Protein AF-A0A9D6GDD9-F1 (afdb_monomer_lite)

pLDDT: mean 96.74, std 1.39, range [92.94, 98.69]

Secondary structure (DSSP, 8-state):
-EEEE-TT-HHHHHHHHHHHHTT-GGG-EEEE--TT-TT--GGGT-TT---

Radius of gyration: 11.32 Å; chains: 1; bounding box: 24×18×27 Å

Foldseek 3Di:
DEDADDPPDPVNVVVCVVCVVVVNNVVYHYDDFDLPPPPTPVCVVPVVSDD

Structure (mmCIF, N/CA/C/O backbone):
data_AF-A0A9D6GDD9-F1
#
_entry.id   AF-A0A9D6GDD9-F1
#
loop_
_atom_site.group_PDB
_atom_site.id
_atom_site.type_symbol
_atom_site.label_atom_id
_atom_site.label_alt_id
_atom_site.label_comp_id
_atom_site.label_asym_id
_atom_site.label_entity_id
_atom_site.label_seq_id
_atom_site.pdbx_PDB_ins_code
_atom_site.Cartn_x
_atom_site.Cartn_y
_atom_site.Cartn_z
_atom_site.occupancy
_atom_site.B_iso_or_equiv
_atom_site.auth_seq_id
_atom_site.auth_comp_id
_atom_site.auth_asym_id
_atom_site.auth_atom_id
_atom_site.pdbx_PDB_model_num
ATOM 1 N N . MET A 1 1 ? -11.018 -3.962 1.563 1.00 94.50 1 MET A N 1
ATOM 2 C CA . MET A 1 1 ? -10.371 -3.312 0.389 1.00 94.50 1 MET A CA 1
ATOM 3 C C . MET A 1 1 ? -8.860 -3.504 0.486 1.00 94.50 1 MET A C 1
ATOM 5 O O . MET A 1 1 ? -8.412 -3.886 1.556 1.00 94.50 1 MET A O 1
ATOM 9 N N . LYS A 1 2 ? -8.082 -3.278 -0.581 1.00 96.81 2 LYS A N 1
ATOM 10 C CA . LYS A 1 2 ? -6.610 -3.398 -0.555 1.00 96.81 2 LYS A CA 1
ATOM 11 C C . LYS A 1 2 ? -5.952 -2.036 -0.761 1.00 96.81 2 LYS A C 1
ATOM 13 O O . LYS A 1 2 ? -6.397 -1.281 -1.622 1.00 96.81 2 LYS A O 1
ATOM 18 N N . LEU A 1 3 ? -4.901 -1.745 -0.001 1.00 97.69 3 LEU A N 1
ATOM 19 C CA . LEU A 1 3 ? -4.069 -0.551 -0.142 1.00 97.69 3 LEU A CA 1
ATOM 20 C C . LEU A 1 3 ? -2.644 -0.971 -0.489 1.00 97.69 3 LEU A C 1
ATOM 22 O O . LEU A 1 3 ? -1.956 -1.563 0.337 1.00 97.69 3 LEU A O 1
ATOM 26 N N . ARG A 1 4 ? -2.174 -0.626 -1.688 1.00 97.69 4 ARG A N 1
ATOM 27 C CA . ARG A 1 4 ? -0.753 -0.741 -2.031 1.00 97.69 4 ARG A CA 1
ATOM 28 C C . ARG A 1 4 ? 0.039 0.204 -1.122 1.00 97.69 4 ARG A C 1
ATOM 30 O O . ARG A 1 4 ? -0.203 1.406 -1.115 1.00 97.69 4 ARG A O 1
ATOM 37 N N . TYR A 1 5 ? 0.929 -0.345 -0.301 1.00 97.38 5 TYR A N 1
ATOM 38 C CA . TYR A 1 5 ? 1.512 0.361 0.838 1.00 97.38 5 TYR A CA 1
ATOM 39 C C . TYR A 1 5 ? 3.038 0.425 0.755 1.00 97.38 5 TYR A C 1
ATOM 41 O O . TYR A 1 5 ? 3.713 -0.593 0.607 1.00 97.38 5 TYR A O 1
ATOM 49 N N . SER A 1 6 ? 3.581 1.629 0.936 1.00 96.56 6 SER A N 1
ATOM 50 C CA . SER A 1 6 ? 5.001 1.870 1.196 1.00 96.56 6 SER A CA 1
ATOM 51 C C . SER A 1 6 ? 5.143 2.841 2.365 1.00 96.56 6 SER A C 1
ATOM 53 O O . SER A 1 6 ? 4.635 3.962 2.308 1.00 96.56 6 SER A O 1
ATOM 55 N N . ALA A 1 7 ? 5.859 2.426 3.414 1.00 94.12 7 ALA A N 1
ATOM 56 C CA . ALA A 1 7 ? 6.030 3.207 4.643 1.00 94.12 7 ALA A CA 1
ATOM 57 C C . ALA A 1 7 ? 6.742 4.556 4.416 1.00 94.12 7 ALA A C 1
ATOM 59 O O . ALA A 1 7 ? 6.564 5.502 5.188 1.00 94.12 7 ALA A O 1
ATOM 60 N N . THR A 1 8 ? 7.538 4.660 3.348 1.00 95.62 8 THR A N 1
ATOM 61 C CA . THR A 1 8 ? 8.285 5.873 2.992 1.00 95.62 8 THR A CA 1
ATOM 62 C C . THR A 1 8 ? 7.494 6.825 2.094 1.00 95.62 8 THR A C 1
ATOM 64 O O . THR A 1 8 ? 7.920 7.964 1.910 1.00 95.62 8 THR A O 1
ATOM 67 N N . SER A 1 9 ? 6.334 6.416 1.560 1.00 97.50 9 SER A N 1
ATOM 68 C CA . SER A 1 9 ? 5.524 7.272 0.687 1.00 97.50 9 SER A CA 1
ATOM 69 C C . SER A 1 9 ? 4.713 8.295 1.500 1.00 97.50 9 SER A C 1
ATOM 71 O O . SER A 1 9 ? 3.850 7.912 2.299 1.00 97.50 9 SER A O 1
ATOM 73 N N . PRO A 1 10 ? 4.906 9.611 1.278 1.00 97.81 10 PRO A N 1
ATOM 74 C CA . PRO A 1 10 ? 4.089 10.632 1.931 1.00 97.81 10 PRO A CA 1
ATOM 75 C C . PRO A 1 10 ? 2.634 10.628 1.432 1.00 97.81 10 PRO A C 1
ATOM 77 O O . PRO A 1 10 ? 1.744 11.090 2.143 1.00 97.81 10 PRO A O 1
ATOM 80 N N . TYR A 1 11 ? 2.365 10.091 0.237 1.00 98.06 11 TYR A N 1
ATOM 81 C CA . TYR A 1 11 ? 1.011 9.984 -0.316 1.00 98.06 11 TYR A CA 1
ATOM 82 C C . TYR A 1 11 ? 0.215 8.879 0.377 1.00 98.06 11 TYR A C 1
ATOM 84 O O . TYR A 1 11 ? -0.885 9.139 0.867 1.00 98.06 11 TYR A O 1
ATOM 92 N N . VAL A 1 12 ? 0.820 7.695 0.519 1.00 97.94 12 VAL A N 1
ATOM 93 C CA . VAL A 1 12 ? 0.244 6.570 1.271 1.00 97.94 12 VAL A CA 1
ATOM 94 C C . VAL A 1 12 ? 0.000 6.963 2.727 1.00 97.94 12 VAL A C 1
ATOM 96 O O . VAL A 1 12 ? -1.030 6.601 3.289 1.00 97.94 12 VAL A O 1
ATOM 99 N N . ARG A 1 13 ? 0.887 7.768 3.333 1.00 98.31 13 ARG A N 1
ATOM 100 C CA . ARG A 1 13 ? 0.696 8.259 4.707 1.00 98.31 13 ARG A CA 1
ATOM 101 C C . ARG A 1 13 ? -0.616 9.027 4.883 1.00 98.31 13 ARG A C 1
ATOM 103 O O . ARG A 1 13 ? -1.280 8.830 5.894 1.00 98.31 13 ARG A O 1
ATOM 110 N N . LYS A 1 14 ? -1.017 9.859 3.913 1.00 98.44 14 LYS A N 1
ATOM 111 C CA . LYS A 1 14 ? -2.304 10.578 3.979 1.00 98.44 14 LYS A CA 1
ATOM 112 C C . LYS A 1 14 ? -3.479 9.606 4.006 1.00 98.44 14 LYS A C 1
ATOM 114 O O . LYS A 1 14 ? -4.367 9.756 4.834 1.00 98.44 14 LYS A O 1
ATOM 119 N N . VAL A 1 15 ? -3.444 8.589 3.144 1.00 98.19 15 VAL A N 1
ATOM 120 C CA . VAL A 1 15 ? -4.486 7.555 3.089 1.00 98.19 15 VAL A CA 1
ATOM 121 C C . VAL A 1 15 ? -4.532 6.768 4.398 1.00 98.19 15 VAL A C 1
ATOM 123 O O . VAL A 1 15 ? -5.607 6.600 4.961 1.00 98.19 15 VAL A O 1
ATOM 126 N N . ALA A 1 16 ? -3.379 6.346 4.921 1.00 97.31 16 ALA A N 1
ATOM 127 C CA . ALA A 1 16 ? -3.295 5.618 6.185 1.00 97.31 16 ALA A CA 1
ATOM 128 C C . ALA A 1 16 ? -3.886 6.421 7.356 1.00 97.31 16 ALA A C 1
ATOM 130 O O . ALA A 1 16 ? -4.678 5.877 8.120 1.00 97.31 16 ALA A O 1
ATOM 131 N N . VAL A 1 17 ? -3.567 7.718 7.459 1.00 98.12 17 VAL A N 1
ATOM 132 C CA . VAL A 1 17 ? -4.160 8.602 8.476 1.00 98.12 17 VAL A CA 1
ATOM 133 C C . VAL A 1 17 ? -5.675 8.683 8.299 1.00 98.12 17 VAL A C 1
ATOM 135 O O . VAL A 1 17 ? -6.399 8.468 9.259 1.00 98.12 17 VAL A O 1
ATOM 138 N N . THR A 1 18 ? -6.183 8.897 7.080 1.00 98.44 18 THR A N 1
ATOM 139 C CA . THR A 1 18 ? -7.635 8.913 6.835 1.00 98.44 18 THR A CA 1
ATOM 140 C C . THR A 1 18 ? -8.312 7.610 7.257 1.00 98.44 18 THR A C 1
ATOM 142 O O . THR A 1 18 ? -9.376 7.654 7.867 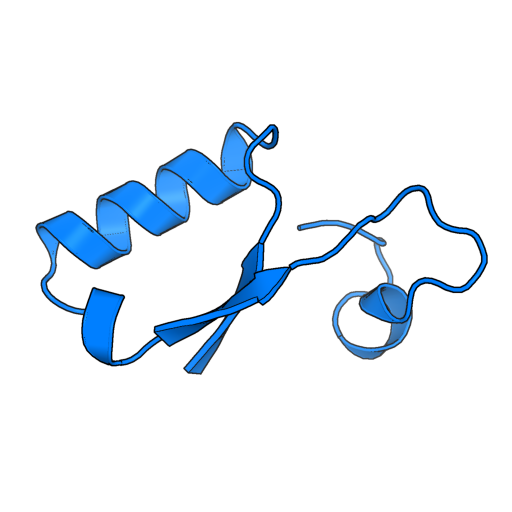1.00 98.44 18 THR A O 1
ATOM 145 N N . LEU A 1 19 ? -7.711 6.453 6.966 1.00 98.38 19 LEU A N 1
ATOM 146 C CA . LEU A 1 19 ? -8.270 5.156 7.353 1.00 98.38 19 LEU A CA 1
ATOM 147 C C . LEU A 1 19 ? -8.354 4.995 8.874 1.00 98.38 19 LEU A C 1
ATOM 149 O O . LEU A 1 19 ? -9.369 4.513 9.366 1.00 98.38 19 LEU A O 1
ATOM 153 N N . ILE A 1 20 ? -7.329 5.433 9.606 1.00 98.25 20 ILE A N 1
ATOM 154 C CA . ILE A 1 20 ? -7.312 5.395 11.074 1.00 98.25 20 ILE A CA 1
ATOM 155 C C . ILE A 1 20 ? -8.371 6.345 11.646 1.00 98.25 20 ILE A C 1
ATOM 157 O O . ILE A 1 20 ? -9.220 5.917 12.423 1.00 98.25 20 ILE A O 1
ATOM 161 N N . GLU A 1 21 ? -8.375 7.609 11.218 1.00 98.69 21 GLU A N 1
ATOM 162 C CA . GLU A 1 21 ? -9.283 8.641 11.747 1.00 98.69 21 GLU A CA 1
ATOM 163 C C . GLU A 1 21 ? -10.764 8.346 11.455 1.00 98.69 21 GLU A C 1
ATOM 165 O O . GLU A 1 21 ? -11.652 8.789 12.178 1.00 98.69 21 GLU A O 1
ATOM 170 N N . THR A 1 22 ? -11.046 7.576 10.402 1.00 98.31 22 THR A N 1
ATOM 171 C CA . THR A 1 22 ? -12.411 7.154 10.042 1.00 98.31 22 THR A CA 1
ATOM 172 C C . THR A 1 22 ? -12.782 5.763 10.565 1.00 98.31 22 THR A C 1
ATOM 174 O O . THR A 1 22 ? -13.898 5.305 10.325 1.00 98.31 22 THR A O 1
ATOM 177 N N . GLY A 1 23 ? -11.876 5.077 11.273 1.00 98.00 23 GLY A N 1
ATOM 178 C CA . GLY A 1 23 ? -12.098 3.722 11.794 1.00 98.00 23 GLY 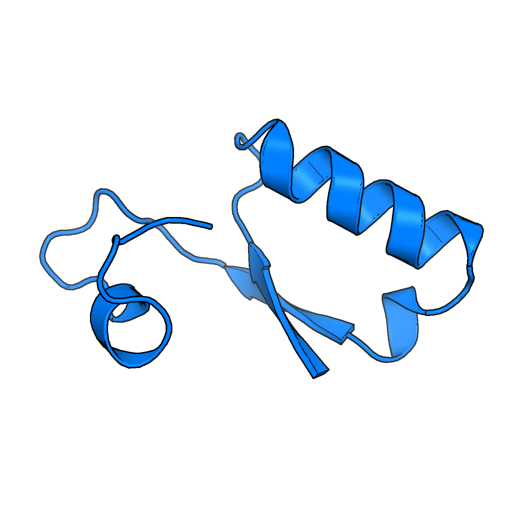A CA 1
ATOM 179 C C . GLY A 1 23 ? -12.233 2.642 10.712 1.00 98.00 23 GLY A C 1
ATOM 180 O O . GLY A 1 23 ? -12.849 1.601 10.943 1.00 98.00 23 GLY A O 1
ATOM 181 N N . LEU A 1 24 ? -11.701 2.895 9.514 1.00 97.88 24 LEU A N 1
ATOM 182 C CA . LEU A 1 24 ? -11.737 1.984 8.367 1.00 97.88 24 LEU A CA 1
ATOM 183 C C . LEU A 1 24 ? -10.460 1.150 8.216 1.00 97.88 24 LEU A C 1
ATOM 185 O O . LEU A 1 24 ? -10.425 0.251 7.377 1.00 97.88 24 LEU A O 1
ATOM 189 N N . ASP A 1 25 ? -9.428 1.416 9.014 1.00 97.12 25 ASP A N 1
ATOM 190 C CA . ASP A 1 25 ? -8.134 0.727 9.005 1.00 97.12 25 ASP A CA 1
ATOM 191 C C . ASP A 1 25 ? -8.271 -0.803 9.073 1.00 97.12 25 ASP A C 1
ATOM 193 O O . ASP A 1 25 ? -7.617 -1.515 8.317 1.00 97.12 25 ASP A O 1
ATOM 197 N N . LYS A 1 26 ? -9.206 -1.319 9.878 1.00 97.19 26 LYS A N 1
ATOM 198 C CA . LYS A 1 26 ? -9.464 -2.768 10.003 1.00 97.19 26 LYS A CA 1
ATOM 199 C C . LYS A 1 26 ? -10.114 -3.403 8.770 1.00 97.19 26 LYS A C 1
ATOM 201 O O . LYS A 1 26 ? -10.070 -4.620 8.615 1.00 97.19 26 LYS A O 1
ATOM 206 N N . ASN A 1 27 ? -10.715 -2.597 7.896 1.00 97.88 27 ASN A N 1
ATOM 207 C CA . ASN A 1 27 ? -11.401 -3.051 6.682 1.00 97.88 27 ASN A CA 1
ATOM 208 C C . ASN A 1 27 ? -10.509 -2.956 5.431 1.00 97.88 27 ASN A C 1
ATOM 210 O O . ASN A 1 27 ? -10.944 -3.289 4.315 1.00 97.88 27 ASN A O 1
ATOM 214 N N . VAL A 1 28 ? -9.270 -2.479 5.590 1.00 98.00 28 VAL A N 1
ATOM 215 C CA . VAL A 1 28 ? -8.315 -2.283 4.502 1.00 98.00 28 VAL A CA 1
ATOM 216 C C . VAL A 1 28 ? -7.048 -3.087 4.760 1.00 98.00 28 VAL A C 1
ATOM 218 O O . VAL A 1 28 ? -6.335 -2.870 5.728 1.00 98.00 28 VAL A O 1
ATOM 221 N N . GLU A 1 29 ? -6.747 -4.004 3.848 1.00 97.81 29 GLU A N 1
ATOM 222 C CA . GLU A 1 29 ? -5.527 -4.800 3.862 1.00 97.81 29 GLU A CA 1
ATOM 223 C C . GLU 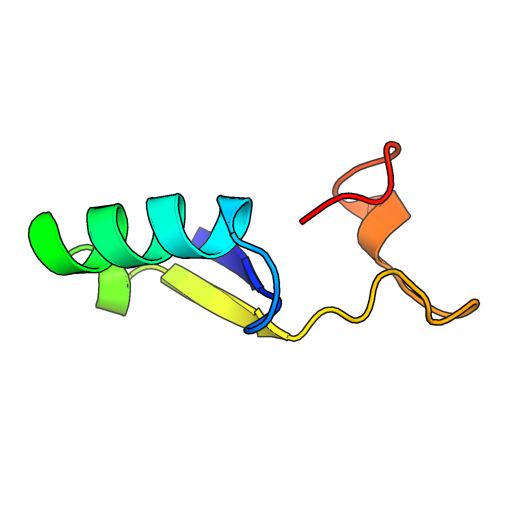A 1 29 ? -4.373 -3.990 3.245 1.00 97.81 29 GLU A C 1
ATOM 225 O O . GLU A 1 29 ? -4.444 -3.637 2.060 1.00 97.81 29 GLU A O 1
ATOM 230 N N . PRO A 1 30 ? -3.304 -3.680 3.997 1.00 96.75 30 PRO A N 1
ATOM 231 C CA . PRO A 1 30 ? -2.103 -3.096 3.425 1.00 96.75 30 PRO A CA 1
ATOM 232 C C . PRO A 1 30 ? -1.300 -4.174 2.685 1.00 96.75 30 PRO A C 1
ATOM 234 O O . PRO A 1 30 ? -0.914 -5.182 3.267 1.00 96.75 30 PRO A O 1
ATOM 237 N N . ILE A 1 31 ? -1.007 -3.936 1.409 1.00 97.50 31 ILE A N 1
ATOM 238 C CA . ILE A 1 31 ? -0.164 -4.784 0.562 1.00 97.50 31 ILE A CA 1
ATOM 239 C C . ILE A 1 31 ? 1.209 -4.114 0.437 1.00 97.50 31 ILE A C 1
ATOM 241 O O . ILE A 1 31 ? 1.331 -3.146 -0.327 1.00 97.50 31 ILE A O 1
ATOM 245 N N . PRO A 1 32 ? 2.248 -4.578 1.160 1.00 96.88 32 PRO A N 1
ATOM 246 C CA . PRO A 1 32 ? 3.594 -4.030 1.036 1.00 96.88 32 PRO A CA 1
ATOM 247 C C . PRO A 1 32 ? 4.045 -4.068 -0.421 1.00 96.88 32 PRO A C 1
ATOM 249 O O . PRO A 1 32 ? 4.022 -5.115 -1.060 1.00 96.88 32 PRO A O 1
ATOM 252 N N . THR A 1 33 ? 4.405 -2.913 -0.967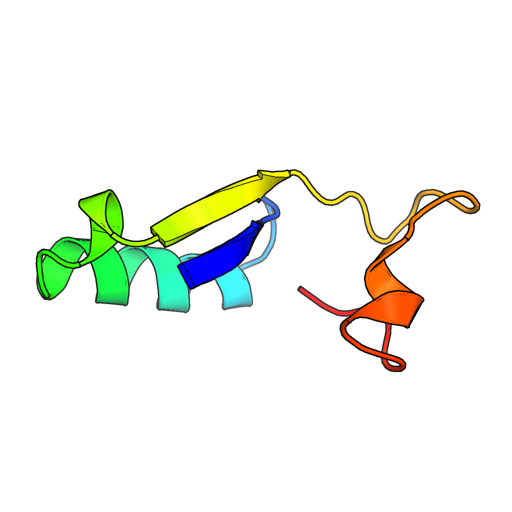 1.00 96.81 33 THR A N 1
ATOM 253 C CA . THR A 1 33 ? 4.719 -2.776 -2.389 1.00 96.81 33 THR A CA 1
ATOM 254 C C . THR A 1 33 ? 6.003 -1.980 -2.553 1.00 96.81 33 THR A C 1
ATOM 256 O O . THR A 1 33 ? 6.077 -0.808 -2.181 1.00 96.81 33 THR A O 1
ATOM 259 N N . ASN A 1 34 ? 7.013 -2.616 -3.145 1.00 95.94 34 ASN A N 1
ATOM 260 C CA . ASN A 1 34 ? 8.213 -1.944 -3.619 1.00 95.94 34 ASN A CA 1
ATOM 261 C C . ASN A 1 34 ? 8.040 -1.612 -5.107 1.00 95.94 34 ASN A C 1
ATOM 263 O O . ASN A 1 34 ? 8.079 -2.501 -5.952 1.00 95.94 34 ASN A O 1
ATOM 267 N N . VAL A 1 35 ? 7.826 -0.337 -5.431 1.00 94.50 35 VAL A N 1
ATOM 268 C CA . VAL A 1 35 ? 7.656 0.120 -6.825 1.00 94.50 35 VAL A CA 1
ATOM 269 C C . VAL A 1 35 ? 8.964 0.151 -7.615 1.00 94.50 35 VAL A C 1
ATOM 271 O O . VAL A 1 35 ? 8.938 0.271 -8.833 1.00 94.50 35 VAL A O 1
ATOM 274 N N . TRP A 1 36 ? 10.102 0.052 -6.927 1.00 93.56 36 TRP A N 1
ATOM 275 C CA . TRP A 1 36 ? 11.428 0.068 -7.542 1.00 93.56 36 TRP A CA 1
ATOM 276 C C . TRP A 1 36 ? 11.925 -1.326 -7.918 1.00 93.56 36 TRP A C 1
ATOM 278 O O . TRP A 1 36 ? 12.934 -1.442 -8.607 1.00 93.56 36 TRP A O 1
ATOM 288 N N . ASP A 1 37 ? 11.250 -2.375 -7.446 1.00 95.56 37 ASP A N 1
ATOM 289 C CA . ASP A 1 37 ? 11.574 -3.746 -7.823 1.00 95.56 37 ASP A CA 1
ATOM 290 C C . 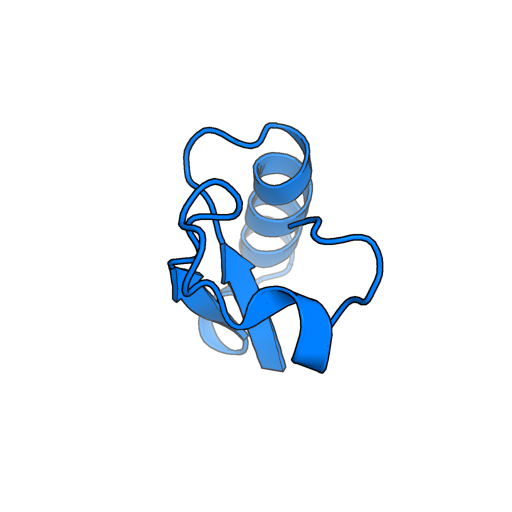ASP A 1 37 ? 11.188 -3.972 -9.295 1.00 95.56 37 ASP A C 1
ATOM 292 O O . ASP A 1 37 ? 10.018 -3.796 -9.634 1.00 95.56 37 ASP A O 1
ATOM 296 N N . PRO A 1 38 ? 12.110 -4.380 -10.184 1.00 92.94 38 PRO A N 1
ATOM 297 C CA . PRO A 1 38 ? 11.774 -4.696 -11.572 1.00 92.94 38 PRO A CA 1
ATOM 298 C C . PRO A 1 38 ? 10.717 -5.801 -11.723 1.00 92.94 38 PRO A C 1
ATOM 300 O O . PRO A 1 38 ? 10.026 -5.847 -12.737 1.00 92.94 38 PRO A O 1
ATOM 303 N N . ALA A 1 39 ? 10.585 -6.686 -10.730 1.00 95.12 39 ALA A N 1
ATOM 304 C CA . ALA A 1 39 ? 9.588 -7.753 -10.689 1.00 95.12 39 ALA A CA 1
ATOM 305 C C . ALA A 1 39 ? 8.271 -7.330 -10.010 1.00 95.12 39 ALA A C 1
ATOM 307 O O . ALA A 1 39 ? 7.395 -8.170 -9.787 1.00 95.12 39 ALA A O 1
ATOM 308 N N . THR A 1 40 ? 8.121 -6.046 -9.668 1.00 94.88 40 THR A N 1
ATOM 309 C CA . THR A 1 40 ? 6.919 -5.518 -9.022 1.00 94.88 40 THR A CA 1
ATOM 310 C C . THR A 1 40 ? 5.670 -5.761 -9.863 1.00 94.88 40 THR A C 1
ATOM 312 O O . THR A 1 40 ? 5.657 -5.624 -11.087 1.00 94.88 40 THR A O 1
ATOM 315 N N . ASP A 1 41 ? 4.573 -6.091 -9.195 1.00 96.06 41 ASP A N 1
ATOM 316 C CA . ASP A 1 41 ? 3.291 -6.364 -9.833 1.00 96.06 41 ASP A CA 1
ATOM 317 C C . ASP A 1 41 ? 2.356 -5.142 -9.846 1.00 96.06 41 ASP A C 1
ATOM 319 O O . ASP A 1 41 ? 1.235 -5.252 -10.342 1.00 96.06 41 ASP A O 1
ATOM 323 N N . ILE A 1 42 ? 2.804 -3.970 -9.360 1.00 96.25 42 ILE A N 1
ATOM 324 C CA . ILE A 1 42 ? 1.965 -2.761 -9.240 1.00 96.25 42 ILE A CA 1
ATOM 325 C C . ILE A 1 42 ? 1.316 -2.354 -10.566 1.00 96.25 42 ILE A C 1
ATOM 327 O O . ILE A 1 42 ? 0.185 -1.881 -10.561 1.00 96.25 42 ILE A O 1
ATOM 331 N N . GLY A 1 43 ? 1.974 -2.601 -11.703 1.00 96.25 43 GLY A N 1
ATOM 332 C CA . GLY A 1 43 ? 1.441 -2.299 -13.034 1.00 96.25 43 GLY A CA 1
ATOM 333 C C . GLY A 1 43 ? 0.125 -3.014 -13.364 1.00 96.25 43 GLY A C 1
ATOM 334 O O . GLY A 1 43 ? -0.621 -2.534 -14.213 1.00 96.25 43 GLY A O 1
ATOM 335 N N . LYS A 1 44 ? -0.186 -4.126 -12.678 1.00 96.25 44 LYS A N 1
ATOM 336 C CA . LYS A 1 44 ? -1.458 -4.851 -12.831 1.00 96.25 44 LYS A CA 1
ATOM 337 C C . LYS A 1 44 ? -2.638 -4.099 -12.215 1.00 96.25 44 LYS A C 1
ATOM 339 O O . LYS A 1 44 ? -3.737 -4.172 -12.753 1.00 96.25 44 LYS A O 1
ATOM 344 N N . ASP A 1 45 ? -2.398 -3.371 -11.125 1.00 96.19 45 ASP A N 1
ATOM 345 C CA . ASP A 1 45 ? -3.429 -2.596 -10.422 1.00 96.19 45 ASP A CA 1
ATOM 346 C C . ASP A 1 45 ? -3.411 -1.117 -10.829 1.00 96.19 45 ASP A C 1
ATOM 348 O O . ASP A 1 45 ? -4.449 -0.461 -10.894 1.00 96.19 45 ASP A O 1
ATOM 352 N N . ASN A 1 46 ? -2.220 -0.577 -11.092 1.00 95.94 46 ASN A N 1
ATOM 353 C CA . ASN A 1 46 ? -1.988 0.812 -11.449 1.00 95.94 46 ASN A CA 1
ATOM 354 C C . ASN A 1 46 ? -0.884 0.909 -12.519 1.00 95.94 46 ASN A C 1
ATOM 356 O O . ASN A 1 46 ? 0.302 0.891 -12.173 1.00 95.94 46 ASN A O 1
ATOM 360 N N . PRO A 1 47 ? -1.240 1.101 -13.803 1.00 96.19 47 PRO A N 1
ATOM 361 C CA . PRO A 1 47 ? -0.278 1.232 -14.902 1.00 96.19 47 PRO A CA 1
ATOM 362 C C . PRO A 1 47 ? 0.736 2.374 -14.740 1.00 96.19 47 PRO A C 1
ATOM 364 O O . PRO A 1 47 ? 1.776 2.366 -15.389 1.00 96.19 47 PRO A O 1
ATOM 367 N N . LEU A 1 48 ? 0.463 3.354 -13.868 1.00 96.31 48 LEU A N 1
ATOM 368 C CA . LEU A 1 48 ? 1.406 4.431 -13.554 1.00 96.31 48 LEU A CA 1
ATOM 369 C C . LEU A 1 48 ? 2.518 4.003 -12.584 1.00 96.31 48 LEU A C 1
ATOM 371 O O . LEU A 1 48 ? 3.418 4.799 -12.323 1.00 96.31 48 LEU A O 1
ATOM 375 N N . GLY A 1 49 ? 2.442 2.797 -12.011 1.00 95.31 49 GLY A N 1
ATOM 376 C CA . GLY A 1 49 ? 3.459 2.254 -11.110 1.00 95.31 49 GLY A CA 1
ATOM 377 C C . GLY A 1 49 ? 3.578 2.999 -9.780 1.00 95.31 49 GLY A C 1
ATOM 378 O O . GLY A 1 49 ? 4.661 3.065 -9.206 1.00 95.31 49 GLY A O 1
ATOM 379 N N . LYS A 1 50 ? 2.486 3.604 -9.296 1.00 95.50 50 LYS A N 1
ATOM 380 C CA . LYS A 1 50 ? 2.471 4.400 -8.058 1.00 95.50 50 LYS A CA 1
ATOM 381 C C . LYS A 1 50 ? 1.674 3.716 -6.956 1.00 95.50 50 LYS A C 1
ATOM 383 O O . LYS A 1 50 ? 0.700 3.016 -7.235 1.00 95.50 50 LYS A O 1
ATOM 388 N N . VAL A 1 51 ? 2.074 4.010 -5.723 1.00 94.94 51 VAL A N 1
ATOM 389 C CA . VAL A 1 51 ? 1.368 3.675 -4.479 1.00 94.94 51 VAL A CA 1
ATOM 390 C C . VAL A 1 51 ? 0.862 4.930 -3.792 1.00 94.94 51 VAL A C 1
ATOM 392 O O . VAL A 1 51 ? 1.589 5.954 -3.827 1.00 94.94 51 VAL A O 1
#

Sequence (51 aa):
MKLRYSATSPYVRKVAVTLIETGLDKNVEPIPTNV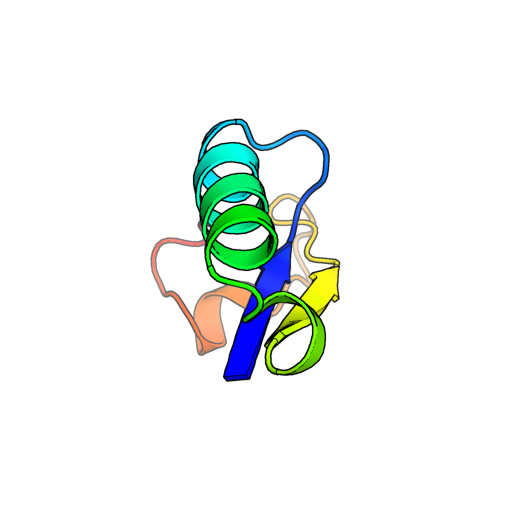WDPATDIGKDNPLGKV